Protein AF-A0A6L9ZST8-F1 (afdb_monomer)

Mean predicted aligned error: 8.17 Å

Sequence (59 aa):
MANNKDSRYDVKTEGNAYNPFGAGYKATVRDNKTGKTYTGSGSSPEKARDAAWRNTPKN

Nearest PDB structures (foldseek):
  3f6g-assembly1_B  TM=6.268E-01  e=6.914E-01  Leptospira interrogans
  7r97-assembly1_B  TM=6.923E-01  e=1.018E+00  Escherichia coli K-12
  3f6h-assembly1_A  TM=7.696E-01  e=2.607E+00  Leptospira interrogans
  8dga-assembly1_K  TM=5.970E-01  e=6.914E-01  Drosophila melanogaster
  5boi-assembly1_A  TM=7.719E-01  e=7.455E+00  Priestia megaterium QM B1551

Foldseek 3Di:
DDDDPDCQKDKDKDFPPPDPVAGKIKMWIARPVVRDIFIAIDNDRVRRRVRRVVRDDPD

Radius of gyration: 12.79 Å; Cα contacts (8 Å, |Δi|>4): 114; chains: 1; bounding box: 38×24×24 Å

Solvent-accessible surface area (backbone atoms only — not comparable to full-atom values): 3470 Å² total; per-residue (Å²): 139,78,90,74,99,70,64,55,54,48,77,51,76,47,73,41,87,82,43,96,90,51,65,38,14,38,12,38,35,34,32,69,83,80,71,48,74,25,66,15,64,25,81,38,64,65,49,1,40,51,41,8,54,68,63,42,83,86,125

Structure (mmCIF, N/CA/C/O backbone):
data_AF-A0A6L9ZST8-F1
#
_entry.id   AF-A0A6L9ZST8-F1
#
loop_
_atom_site.group_PDB
_atom_site.id
_atom_site.type_symbol
_atom_site.label_atom_id
_atom_site.label_alt_id
_atom_site.label_comp_id
_atom_site.label_asym_id
_atom_site.label_entity_id
_atom_site.label_seq_id
_atom_site.pdbx_PDB_ins_code
_atom_site.Cartn_x
_atom_site.Cartn_y
_atom_site.Cartn_z
_atom_site.occupancy
_atom_site.B_iso_or_equiv
_atom_site.auth_seq_id
_atom_site.auth_comp_id
_atom_site.auth_asym_id
_atom_site.auth_atom_id
_atom_site.pdbx_PDB_model_num
ATOM 1 N N . MET A 1 1 ? -17.446 17.014 -9.671 1.00 37.81 1 MET A N 1
ATOM 2 C CA . MET A 1 1 ? -17.069 15.587 -9.811 1.00 37.81 1 MET A CA 1
ATOM 3 C C . MET A 1 1 ? -15.916 15.333 -8.838 1.00 37.81 1 MET A C 1
ATOM 5 O O . MET A 1 1 ? -14.989 16.117 -8.887 1.00 37.81 1 MET A O 1
ATOM 9 N N . ALA A 1 2 ? -15.888 14.394 -7.892 1.00 36.50 2 ALA A N 1
ATOM 10 C CA . ALA A 1 2 ? -16.663 13.184 -7.653 1.00 36.50 2 ALA A CA 1
ATOM 11 C C . ALA A 1 2 ? -16.931 12.999 -6.141 1.00 36.50 2 ALA A C 1
ATOM 13 O O . ALA A 1 2 ? -16.121 13.376 -5.298 1.00 36.50 2 ALA A O 1
ATOM 14 N N . ASN A 1 3 ? -18.091 12.416 -5.836 1.00 45.28 3 ASN A N 1
ATOM 15 C CA . ASN A 1 3 ? -18.427 11.811 -4.550 1.00 45.28 3 ASN A CA 1
ATOM 16 C C . ASN A 1 3 ? -17.384 10.747 -4.178 1.00 45.28 3 ASN A C 1
ATOM 18 O O . ASN A 1 3 ? -17.021 9.972 -5.054 1.00 45.28 3 ASN A O 1
ATOM 22 N N . ASN A 1 4 ? -16.976 10.654 -2.908 1.00 43.41 4 ASN A N 1
ATOM 23 C CA . A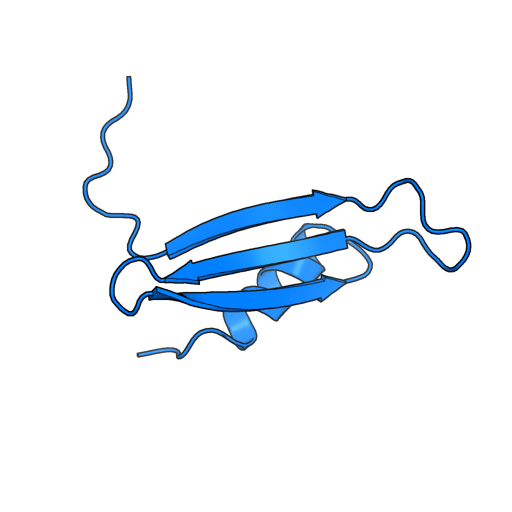SN A 1 4 ? -16.814 9.354 -2.243 1.00 43.41 4 ASN A CA 1
ATOM 24 C C . ASN A 1 4 ? -16.632 9.520 -0.726 1.00 43.41 4 ASN A C 1
ATOM 26 O O . ASN A 1 4 ? -15.535 9.731 -0.219 1.00 43.41 4 ASN 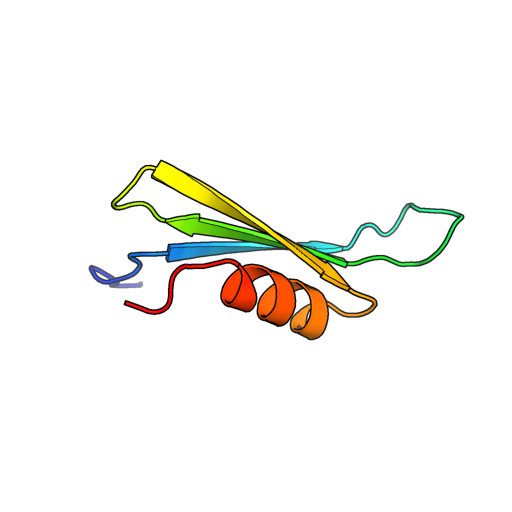A O 1
ATOM 30 N N . LYS A 1 5 ? -17.738 9.367 0.008 1.00 43.50 5 LYS A N 1
ATOM 31 C CA . LYS A 1 5 ? -17.795 9.232 1.472 1.00 43.50 5 LYS A CA 1
ATOM 32 C C . LYS A 1 5 ? -17.290 7.858 1.981 1.00 43.50 5 LYS A C 1
ATOM 34 O O . LYS A 1 5 ? -17.642 7.485 3.090 1.00 43.50 5 LYS A O 1
ATOM 39 N N . ASP A 1 6 ? -16.476 7.115 1.219 1.00 50.03 6 ASP A N 1
ATOM 40 C CA . ASP A 1 6 ? -16.225 5.682 1.496 1.00 50.03 6 ASP A CA 1
ATOM 41 C C . ASP A 1 6 ? -14.755 5.212 1.453 1.00 50.03 6 ASP A C 1
ATOM 43 O O . ASP A 1 6 ? -14.463 4.032 1.622 1.00 50.03 6 ASP A O 1
ATOM 47 N N . SER A 1 7 ? -13.772 6.094 1.280 1.00 60.47 7 SER A N 1
ATOM 48 C CA . SER A 1 7 ? -12.371 5.647 1.203 1.00 60.47 7 SER A CA 1
ATOM 49 C C . SER A 1 7 ? -11.749 5.493 2.597 1.00 60.47 7 SER A C 1
ATOM 51 O O . SER A 1 7 ? -10.873 6.264 2.993 1.00 60.47 7 SER A O 1
ATOM 53 N N . ARG A 1 8 ? -12.183 4.473 3.360 1.00 75.12 8 ARG A N 1
ATOM 54 C CA . ARG A 1 8 ? -11.523 4.042 4.618 1.00 75.12 8 ARG A CA 1
ATOM 55 C C . ARG A 1 8 ? -10.004 3.929 4.443 1.00 75.12 8 ARG A C 1
ATOM 57 O O . ARG A 1 8 ? -9.252 4.214 5.373 1.00 75.12 8 ARG A O 1
ATOM 64 N N . TYR A 1 9 ? -9.582 3.574 3.234 1.00 82.75 9 TYR A N 1
ATOM 65 C CA . TYR A 1 9 ? -8.197 3.456 2.824 1.00 82.75 9 TYR A CA 1
ATOM 66 C C . TYR A 1 9 ? -7.874 4.431 1.686 1.00 82.75 9 TYR A C 1
ATOM 68 O O . TYR A 1 9 ? -8.566 4.454 0.669 1.00 82.75 9 TYR A O 1
ATOM 76 N N . ASP A 1 10 ? -6.799 5.195 1.845 1.00 85.88 10 ASP A N 1
ATOM 77 C CA . ASP A 1 10 ? -6.130 5.936 0.775 1.00 85.88 10 ASP A CA 1
ATOM 78 C C . ASP A 1 10 ? -4.975 5.084 0.234 1.00 85.88 10 ASP A C 1
ATOM 80 O O . ASP A 1 10 ? -4.213 4.516 1.015 1.00 85.88 10 ASP A O 1
ATOM 84 N N . VAL A 1 11 ? -4.858 4.931 -1.087 1.00 84.31 11 VAL A N 1
ATOM 85 C CA . VAL A 1 11 ? -3.828 4.072 -1.691 1.00 84.31 11 VAL A CA 1
ATOM 86 C C . VAL A 1 11 ? -2.987 4.871 -2.668 1.00 84.31 11 VAL A C 1
ATOM 88 O O . VAL A 1 11 ? -3.467 5.278 -3.724 1.00 84.31 11 VAL A O 1
ATOM 91 N N . LYS A 1 12 ? -1.701 5.011 -2.356 1.00 86.50 12 LYS A N 1
ATOM 92 C CA . LYS A 1 12 ? -0.708 5.659 -3.210 1.00 86.50 12 LYS A CA 1
ATOM 93 C C . LYS A 1 12 ? 0.258 4.621 -3.762 1.00 86.50 12 LYS A C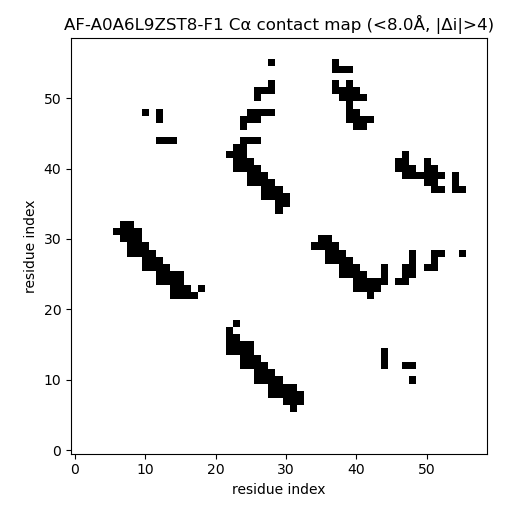 1
ATOM 95 O O . LYS A 1 12 ? 0.833 3.860 -2.992 1.00 86.50 12 LYS A O 1
ATOM 100 N N . THR A 1 13 ? 0.460 4.593 -5.076 1.00 85.88 13 THR A N 1
ATOM 101 C CA . THR A 1 13 ? 1.481 3.741 -5.707 1.00 85.88 13 THR A CA 1
ATOM 102 C C . THR A 1 13 ? 2.521 4.623 -6.378 1.00 85.88 13 THR A C 1
ATOM 104 O O . THR A 1 13 ? 2.178 5.496 -7.169 1.00 85.88 13 THR A O 1
ATOM 107 N N . GLU A 1 14 ? 3.783 4.408 -6.040 1.00 82.94 14 GLU A N 1
ATOM 108 C CA . GLU A 1 14 ? 4.934 5.161 -6.518 1.00 82.94 14 GLU A CA 1
ATOM 109 C C . GLU A 1 14 ? 5.880 4.184 -7.224 1.00 82.94 14 GLU A C 1
ATOM 111 O O . GLU A 1 14 ? 6.334 3.195 -6.643 1.00 82.94 14 GLU A O 1
ATOM 116 N N . GLY A 1 15 ? 6.145 4.429 -8.507 1.00 75.94 15 GLY A N 1
ATOM 117 C CA . GLY A 1 15 ? 7.178 3.704 -9.241 1.00 75.94 15 GLY A CA 1
ATOM 118 C C . GLY A 1 15 ? 8.533 4.309 -8.919 1.00 75.94 15 GLY A C 1
ATOM 119 O O . GLY A 1 15 ? 8.750 5.487 -9.200 1.00 75.94 15 GLY A O 1
ATOM 120 N N . ASN A 1 16 ? 9.449 3.532 -8.340 1.00 65.38 16 ASN A N 1
ATOM 121 C CA . ASN A 1 16 ? 10.815 4.002 -8.170 1.00 65.38 16 ASN A CA 1
ATOM 122 C C . ASN A 1 16 ? 11.567 3.803 -9.491 1.00 65.38 16 ASN A C 1
ATOM 124 O O . ASN A 1 16 ? 12.244 2.797 -9.698 1.00 65.38 16 ASN A O 1
ATOM 128 N N . ALA A 1 17 ? 11.409 4.763 -10.404 1.00 53.09 17 ALA A N 1
ATOM 129 C CA . ALA A 1 17 ? 12.080 4.764 -11.704 1.00 53.09 17 ALA A CA 1
ATOM 130 C C . ALA A 1 17 ? 13.613 4.939 -11.596 1.00 53.09 17 ALA A C 1
ATOM 132 O O . ALA A 1 17 ? 14.316 4.739 -12.579 1.00 53.09 17 ALA A O 1
ATOM 133 N N . TYR A 1 18 ? 14.135 5.270 -10.407 1.00 51.88 18 TYR A N 1
ATOM 134 C CA . TYR A 1 18 ? 15.539 5.626 -10.175 1.00 51.88 18 TYR A CA 1
ATOM 135 C C . TYR A 1 18 ? 16.308 4.646 -9.272 1.00 51.88 18 TYR A C 1
ATOM 137 O O . TYR A 1 18 ? 17.298 5.033 -8.655 1.00 51.88 18 TYR A O 1
ATOM 145 N N . ASN A 1 19 ? 15.899 3.374 -9.182 1.00 51.62 19 ASN A N 1
ATOM 146 C CA . ASN A 1 19 ? 16.675 2.380 -8.433 1.00 51.62 19 ASN 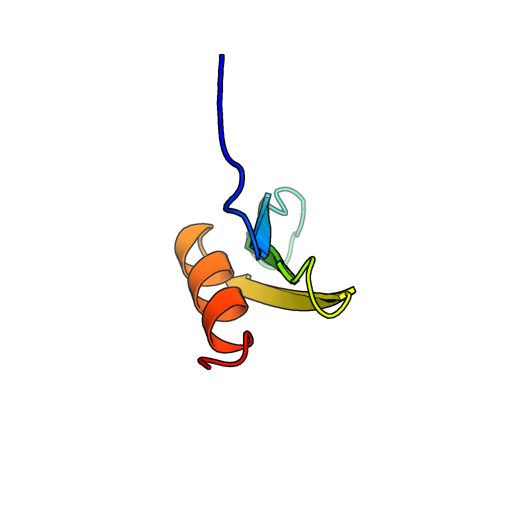A CA 1
ATOM 147 C C . ASN A 1 19 ? 17.566 1.536 -9.368 1.00 51.62 19 ASN A C 1
ATOM 149 O O . ASN A 1 19 ? 17.043 0.677 -10.081 1.00 51.62 19 ASN A O 1
ATOM 153 N N . PRO A 1 20 ? 18.902 1.697 -9.343 1.00 53.16 20 PRO A N 1
ATOM 154 C CA . PRO A 1 20 ? 19.818 0.905 -10.173 1.00 53.16 20 PRO A CA 1
ATOM 155 C C . PRO A 1 20 ? 19.873 -0.591 -9.797 1.00 53.16 20 PRO A C 1
ATOM 157 O O . PRO A 1 20 ? 20.465 -1.380 -10.524 1.00 53.16 20 PRO A O 1
ATOM 160 N N . PHE A 1 21 ? 19.222 -1.006 -8.703 1.00 53.50 21 PHE A N 1
ATOM 161 C CA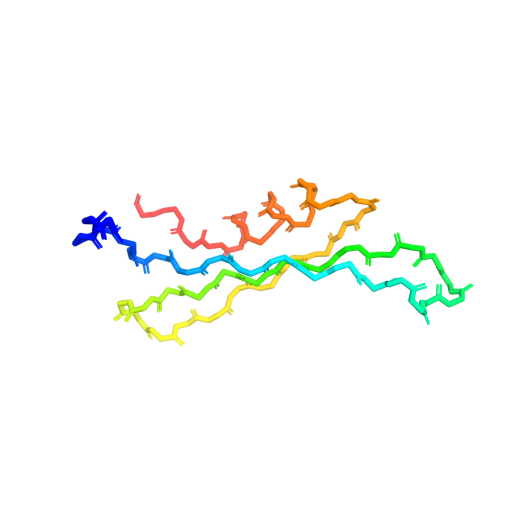 . PHE A 1 21 ? 19.162 -2.397 -8.225 1.00 53.50 21 PHE A CA 1
ATOM 162 C C . PHE A 1 21 ? 17.833 -3.110 -8.535 1.00 53.50 21 PHE A C 1
ATOM 164 O O . PHE A 1 21 ? 17.5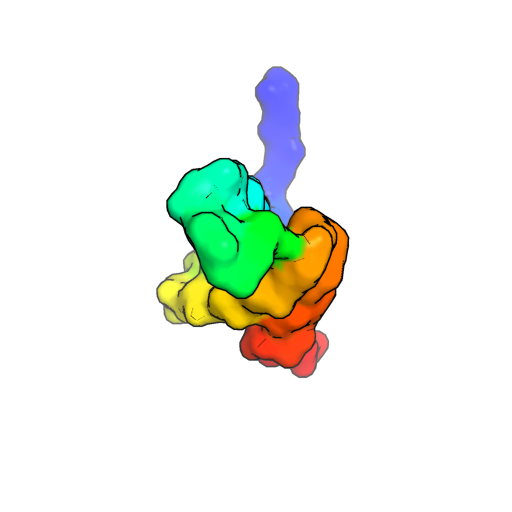16 -4.135 -7.937 1.00 53.50 21 PHE A O 1
ATOM 171 N N . GLY A 1 22 ? 17.048 -2.566 -9.467 1.00 53.22 22 GLY A N 1
ATOM 172 C CA . GLY A 1 22 ? 15.805 -3.162 -9.950 1.00 53.22 22 GLY A CA 1
ATOM 173 C C . GLY A 1 22 ? 14.651 -2.175 -9.863 1.00 53.22 22 GLY A C 1
ATOM 174 O O . GLY A 1 22 ? 14.414 -1.582 -8.809 1.00 53.22 22 GLY A O 1
ATOM 175 N N . ALA A 1 23 ? 13.938 -2.012 -10.980 1.00 57.16 23 ALA A N 1
ATOM 176 C CA . ALA A 1 23 ? 12.711 -1.233 -11.070 1.00 57.16 23 ALA A CA 1
ATOM 177 C C . ALA A 1 23 ? 11.683 -1.792 -10.073 1.00 57.16 23 ALA A C 1
ATOM 179 O O . ALA A 1 23 ? 11.040 -2.815 -10.306 1.00 57.16 23 ALA A O 1
ATOM 180 N N . GLY A 1 24 ? 11.598 -1.149 -8.914 1.00 76.06 24 GLY A N 1
ATOM 181 C CA . GLY A 1 24 ? 10.696 -1.523 -7.839 1.00 76.06 24 GLY A CA 1
ATOM 182 C C . GLY A 1 24 ? 9.541 -0.541 -7.776 1.00 76.06 24 GLY A C 1
ATOM 183 O O . GLY A 1 24 ? 9.738 0.673 -7.762 1.00 76.06 24 GLY A O 1
ATOM 184 N N . TYR A 1 25 ? 8.327 -1.061 -7.699 1.00 84.81 25 TYR A N 1
ATOM 185 C CA . TYR A 1 25 ? 7.155 -0.279 -7.348 1.00 84.81 25 TYR A CA 1
ATOM 186 C C . TYR A 1 25 ? 6.912 -0.400 -5.852 1.00 84.81 25 TYR A C 1
ATOM 188 O O . TYR A 1 25 ? 7.076 -1.472 -5.263 1.00 84.81 25 TYR A O 1
ATOM 196 N N . LYS A 1 26 ? 6.492 0.704 -5.245 1.00 85.75 26 LYS A N 1
ATOM 197 C CA . LYS A 1 26 ? 6.073 0.771 -3.851 1.00 85.75 26 LYS A CA 1
ATOM 198 C C . LYS A 1 26 ? 4.626 1.233 -3.806 1.00 85.75 26 LYS A C 1
ATOM 200 O O . LYS A 1 26 ? 4.281 2.237 -4.414 1.00 85.75 26 LYS A O 1
ATOM 205 N N . ALA A 1 27 ? 3.784 0.534 -3.064 1.00 88.50 27 ALA A N 1
ATOM 206 C CA . ALA A 1 27 ? 2.446 0.988 -2.736 1.00 88.50 27 ALA A CA 1
ATOM 207 C C . ALA A 1 27 ? 2.339 1.253 -1.238 1.00 88.50 27 ALA A C 1
ATOM 209 O O . ALA A 1 27 ? 2.970 0.588 -0.419 1.00 88.50 27 ALA A O 1
ATOM 210 N N . THR A 1 28 ? 1.529 2.239 -0.890 1.00 90.38 28 THR A N 1
ATOM 211 C CA . THR A 1 28 ? 1.257 2.668 0.473 1.00 90.38 28 THR A CA 1
ATOM 212 C C . THR A 1 28 ? -0.250 2.763 0.627 1.00 90.38 28 THR A C 1
ATOM 214 O O . THR A 1 28 ? -0.894 3.536 -0.075 1.00 90.38 28 THR A O 1
ATOM 217 N N . VAL A 1 29 ? -0.811 1.965 1.526 1.00 89.75 29 VAL A N 1
ATOM 218 C CA . VAL A 1 29 ? -2.217 1.997 1.918 1.00 89.75 29 VAL A CA 1
ATOM 219 C C . VAL A 1 29 ? -2.307 2.674 3.280 1.00 89.75 29 VAL A C 1
ATOM 221 O O 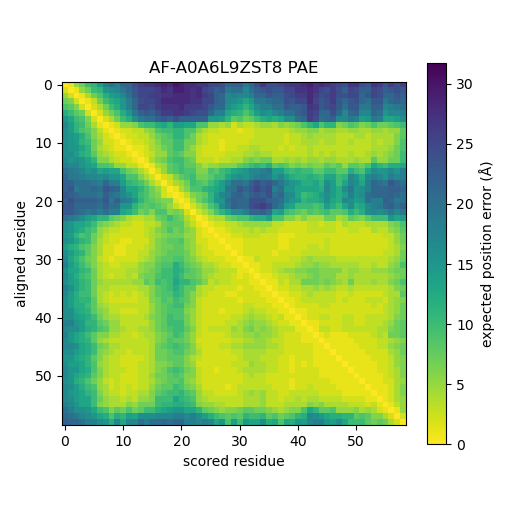. VAL A 1 29 ? -1.791 2.160 4.269 1.00 89.75 29 VAL A O 1
ATOM 224 N N . ARG A 1 30 ? -2.950 3.832 3.353 1.00 88.56 30 ARG A N 1
ATOM 225 C CA . ARG A 1 30 ? -3.213 4.562 4.591 1.00 88.56 30 ARG A CA 1
ATOM 226 C C . ARG A 1 30 ? -4.647 4.307 5.029 1.00 88.56 30 ARG A C 1
ATOM 228 O O . ARG A 1 30 ? -5.580 4.699 4.341 1.00 88.56 30 ARG A O 1
ATOM 235 N N . ASP A 1 31 ? -4.830 3.681 6.182 1.00 88.12 31 ASP A N 1
ATOM 236 C CA . ASP A 1 31 ? -6.141 3.559 6.813 1.00 88.12 31 ASP A CA 1
ATOM 237 C C . ASP A 1 31 ? -6.462 4.869 7.543 1.00 88.12 31 ASP A C 1
ATOM 239 O O . ASP A 1 31 ? -5.876 5.194 8.576 1.00 88.12 31 ASP A O 1
ATOM 243 N N . ASN A 1 32 ? -7.398 5.641 6.995 1.00 84.25 32 ASN A N 1
ATOM 244 C CA . ASN A 1 32 ? -7.801 6.939 7.540 1.00 84.25 32 ASN A CA 1
ATOM 245 C C . ASN A 1 32 ? -8.575 6.805 8.861 1.00 84.25 32 ASN A C 1
ATOM 247 O O . ASN A 1 32 ? -8.667 7.766 9.618 1.00 84.25 32 ASN A O 1
ATOM 251 N N . LYS A 1 33 ? -9.108 5.612 9.157 1.00 81.62 33 LYS A N 1
ATOM 252 C CA . LYS A 1 33 ? -9.862 5.325 10.383 1.00 81.62 33 LYS A CA 1
ATOM 253 C C . LYS A 1 33 ? -8.958 5.140 11.608 1.00 81.62 33 LYS A C 1
ATOM 255 O O . LYS A 1 33 ? -9.290 5.612 12.687 1.00 81.62 33 LYS A O 1
ATOM 260 N N . THR A 1 34 ? -7.843 4.431 11.456 1.00 83.62 34 THR A N 1
ATOM 261 C CA . THR A 1 34 ? -6.889 4.101 12.532 1.00 83.62 34 THR A CA 1
ATOM 262 C C . THR A 1 34 ? -5.597 4.910 12.451 1.00 83.62 34 THR A C 1
ATOM 264 O O . THR A 1 34 ? -4.792 4.859 13.376 1.00 83.62 34 THR A O 1
ATOM 267 N N . GLY A 1 35 ? -5.367 5.627 11.347 1.00 83.31 35 GLY A N 1
ATOM 268 C CA . GLY A 1 35 ? -4.132 6.371 11.090 1.00 83.31 35 GLY A CA 1
ATOM 269 C C . GLY A 1 35 ? -2.935 5.486 10.734 1.00 83.31 35 GLY A C 1
ATOM 270 O O . GLY A 1 35 ? -1.820 5.991 10.610 1.00 83.31 35 GLY A O 1
ATOM 271 N N . LYS A 1 36 ? -3.135 4.172 10.574 1.00 87.06 36 LYS A N 1
ATOM 272 C CA . LYS A 1 36 ? -2.064 3.229 10.240 1.00 87.06 36 LYS A CA 1
ATOM 273 C C . LYS A 1 36 ? -1.740 3.268 8.754 1.00 87.06 36 LYS A C 1
ATOM 275 O O . LYS A 1 36 ? -2.624 3.396 7.910 1.00 87.06 36 LYS A O 1
ATOM 280 N N . THR A 1 37 ? -0.464 3.081 8.446 1.00 89.38 37 THR A N 1
ATOM 281 C CA . THR A 1 37 ? 0.032 3.044 7.071 1.00 89.38 37 THR A CA 1
ATOM 282 C C . THR A 1 37 ? 0.679 1.695 6.804 1.00 89.38 37 THR A C 1
ATOM 284 O O . THR A 1 37 ? 1.500 1.237 7.594 1.00 89.38 37 THR A O 1
ATOM 287 N N . TYR A 1 38 ? 0.317 1.074 5.691 1.00 88.88 38 TYR A N 1
ATOM 288 C CA . TYR A 1 38 ? 0.776 -0.244 5.276 1.00 88.88 38 TYR A CA 1
ATOM 289 C C . TYR A 1 38 ? 1.487 -0.102 3.944 1.00 88.88 38 TYR A C 1
ATOM 291 O O . TYR A 1 38 ? 0.917 0.393 2.976 1.00 88.88 38 TYR A O 1
ATOM 299 N N . THR A 1 39 ? 2.745 -0.509 3.885 1.00 88.31 39 THR A N 1
ATOM 300 C CA . THR A 1 39 ? 3.542 -0.428 2.665 1.00 88.31 39 THR A CA 1
ATOM 301 C C . THR A 1 39 ? 3.717 -1.810 2.055 1.00 88.31 39 THR A C 1
ATOM 303 O O . THR A 1 39 ? 3.755 -2.824 2.752 1.00 88.31 39 THR A O 1
ATOM 306 N N . GLY A 1 40 ? 3.800 -1.851 0.733 1.00 87.56 40 GLY A N 1
ATOM 307 C CA . GLY A 1 40 ? 4.077 -3.045 -0.049 1.00 87.56 40 GLY A CA 1
ATOM 308 C C . GLY A 1 40 ? 5.026 -2.702 -1.183 1.00 87.56 40 GLY A C 1
ATOM 309 O O . GLY A 1 40 ? 4.969 -1.606 -1.738 1.00 87.56 40 GLY A O 1
ATOM 310 N N . SER A 1 41 ? 5.903 -3.637 -1.521 1.00 86.56 41 SER A N 1
ATOM 311 C CA . SER A 1 41 ? 6.868 -3.487 -2.608 1.00 86.56 41 SER A CA 1
ATOM 312 C C . SER A 1 41 ? 6.695 -4.632 -3.595 1.00 86.56 41 SER A C 1
ATOM 314 O O . SER A 1 41 ? 6.365 -5.750 -3.201 1.00 86.56 41 SER A O 1
ATOM 316 N N . GLY A 1 42 ? 6.921 -4.371 -4.878 1.00 83.62 42 GLY A N 1
ATOM 317 C CA . GLY A 1 42 ? 6.826 -5.398 -5.908 1.00 83.62 42 GLY A CA 1
ATOM 318 C C . GLY A 1 42 ? 7.467 -4.982 -7.223 1.00 83.62 42 GLY A C 1
ATOM 319 O O . GLY A 1 42 ? 7.776 -3.816 -7.445 1.00 83.62 42 GLY A O 1
ATOM 320 N N . SER A 1 43 ? 7.634 -5.949 -8.121 1.00 83.19 43 SER A N 1
ATOM 321 C CA . SER A 1 43 ? 8.180 -5.725 -9.468 1.00 83.19 43 SER A CA 1
ATOM 322 C C . SER A 1 43 ? 7.209 -5.002 -10.415 1.00 83.19 43 SER A C 1
ATOM 324 O O . SER A 1 43 ? 7.577 -4.667 -11.534 1.00 83.19 43 SER A O 1
ATOM 326 N N . SER A 1 44 ? 5.961 -4.773 -9.992 1.00 85.62 44 SER A N 1
ATOM 327 C CA . SER A 1 44 ? 4.912 -4.089 -10.766 1.00 85.62 44 SER A CA 1
ATOM 328 C C . SER A 1 44 ? 3.991 -3.301 -9.820 1.00 85.62 44 SER A C 1
ATOM 330 O O . SER A 1 44 ? 3.888 -3.685 -8.646 1.00 85.62 44 SER A O 1
ATOM 332 N N . PRO A 1 45 ? 3.291 -2.249 -10.294 1.00 83.62 45 PRO A N 1
ATOM 333 C CA . PRO A 1 45 ? 2.376 -1.454 -9.470 1.00 83.62 45 PRO A CA 1
ATOM 334 C C . PRO A 1 45 ? 1.310 -2.315 -8.788 1.00 83.62 45 PRO A C 1
ATOM 336 O O . PRO A 1 45 ? 1.051 -2.156 -7.595 1.00 83.62 45 PRO A O 1
ATOM 339 N N . GLU A 1 46 ? 0.731 -3.274 -9.519 1.00 86.94 46 GLU A N 1
ATOM 340 C CA . GLU A 1 46 ? -0.299 -4.166 -8.979 1.00 86.94 46 GLU A CA 1
ATOM 341 C C . GLU A 1 46 ? 0.256 -5.080 -7.889 1.00 86.94 46 GLU A C 1
ATOM 343 O O . GLU A 1 46 ? -0.376 -5.231 -6.849 1.00 86.94 46 GLU A O 1
ATOM 348 N N . LYS A 1 47 ? 1.464 -5.631 -8.075 1.00 86.56 47 LYS A N 1
ATOM 349 C CA . LYS A 1 47 ? 2.110 -6.476 -7.057 1.00 86.56 47 LYS A CA 1
ATOM 350 C C . LYS A 1 47 ? 2.446 -5.697 -5.793 1.00 86.56 47 LYS A C 1
ATOM 352 O O . LYS A 1 47 ? 2.263 -6.214 -4.696 1.00 86.56 47 LYS A O 1
ATOM 357 N N . ALA A 1 48 ? 2.911 -4.458 -5.935 1.00 87.75 48 ALA A N 1
ATOM 358 C CA . ALA A 1 48 ? 3.165 -3.594 -4.792 1.00 87.75 48 ALA A CA 1
ATOM 359 C C . ALA A 1 48 ? 1.863 -3.288 -4.035 1.00 87.75 48 ALA A C 1
ATOM 361 O O . ALA A 1 48 ? 1.830 -3.357 -2.806 1.00 87.75 48 ALA A O 1
ATOM 362 N N . ARG A 1 49 ? 0.774 -3.013 -4.767 1.00 86.12 49 ARG A N 1
ATOM 363 C CA . ARG A 1 49 ? -0.553 -2.752 -4.198 1.00 86.12 49 ARG A CA 1
ATOM 364 C C . ARG A 1 49 ? -1.139 -3.980 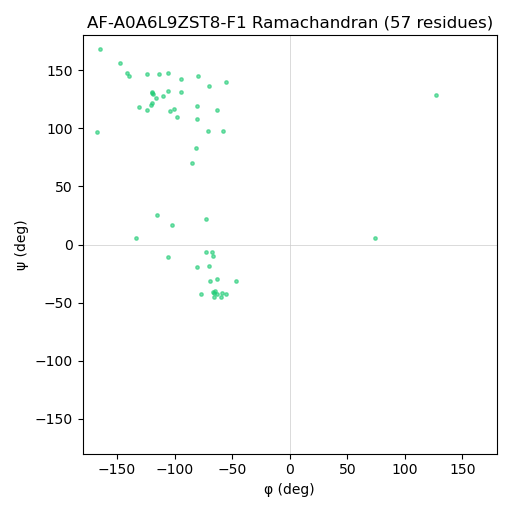-3.505 1.00 86.12 49 ARG A C 1
ATOM 366 O O . ARG A 1 49 ? -1.633 -3.845 -2.391 1.00 86.12 49 ARG A O 1
ATOM 373 N N . ASP A 1 50 ? -1.054 -5.156 -4.119 1.00 88.31 50 ASP A N 1
ATOM 374 C CA . ASP A 1 50 ? -1.478 -6.420 -3.508 1.00 88.31 50 ASP A CA 1
ATOM 375 C C . ASP A 1 50 ? -0.693 -6.699 -2.221 1.00 88.31 50 ASP A C 1
ATOM 377 O O . ASP A 1 50 ? -1.288 -6.968 -1.180 1.00 88.31 50 ASP A O 1
ATOM 381 N N . ALA A 1 51 ? 0.632 -6.516 -2.242 1.00 88.31 51 ALA A N 1
ATOM 382 C CA . ALA A 1 51 ? 1.466 -6.645 -1.049 1.00 88.31 51 ALA A CA 1
ATOM 383 C C . ALA A 1 51 ? 1.047 -5.665 0.062 1.00 88.31 51 ALA A C 1
ATOM 385 O O . ALA A 1 51 ? 0.960 -6.052 1.227 1.00 88.31 51 ALA A O 1
ATOM 386 N N . ALA A 1 52 ? 0.731 -4.413 -0.286 1.00 87.94 52 ALA A N 1
ATOM 387 C CA . ALA A 1 52 ? 0.279 -3.419 0.682 1.00 87.94 52 ALA A CA 1
ATOM 388 C C . ALA A 1 52 ? -1.093 -3.782 1.282 1.00 87.94 52 ALA A C 1
ATOM 390 O O . ALA A 1 52 ? -1.278 -3.682 2.493 1.00 87.94 52 ALA A O 1
ATOM 391 N N . TRP A 1 53 ? -2.033 -4.278 0.470 1.00 85.69 53 TRP A N 1
ATOM 392 C CA . TRP A 1 53 ? -3.333 -4.770 0.943 1.00 85.69 53 TRP A CA 1
ATOM 393 C C . TRP A 1 53 ? -3.233 -6.063 1.754 1.00 85.69 53 TRP A C 1
ATOM 395 O O . TRP A 1 53 ? -4.002 -6.256 2.689 1.00 85.69 53 TRP A O 1
ATOM 405 N N . ARG A 1 54 ? -2.270 -6.942 1.474 1.00 87.00 54 ARG A N 1
ATOM 406 C CA . ARG A 1 54 ? -2.018 -8.122 2.318 1.00 87.00 54 ARG A CA 1
AT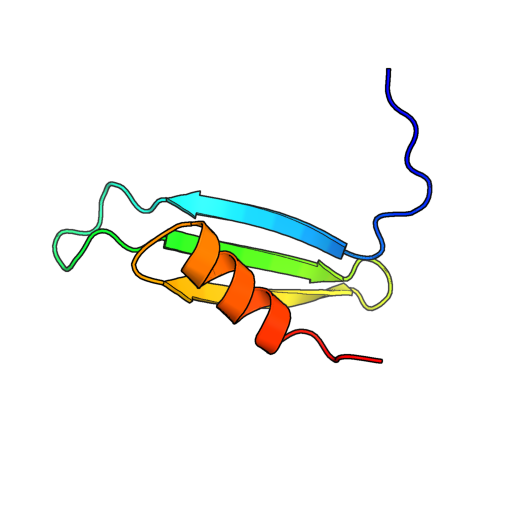OM 407 C C . ARG A 1 54 ? -1.571 -7.743 3.727 1.00 87.00 54 ARG A C 1
ATOM 409 O O . ARG A 1 54 ? -1.876 -8.476 4.660 1.00 87.00 54 ARG A O 1
ATOM 416 N N . ASN A 1 55 ? -0.897 -6.602 3.871 1.00 83.69 55 ASN A N 1
ATOM 417 C CA . ASN A 1 55 ? -0.493 -6.054 5.164 1.00 83.69 55 ASN A CA 1
ATOM 418 C C . ASN A 1 55 ? -1.628 -5.308 5.880 1.00 83.69 55 ASN A C 1
ATOM 420 O O . ASN A 1 55 ? -1.560 -5.128 7.096 1.00 83.69 55 ASN A O 1
ATOM 424 N N . THR A 1 56 ? -2.673 -4.879 5.163 1.00 83.50 56 THR A N 1
ATOM 425 C CA . THR A 1 56 ? -3.859 -4.322 5.823 1.00 83.50 56 THR A CA 1
ATOM 426 C C . THR A 1 56 ? -4.635 -5.422 6.554 1.00 83.50 56 THR A C 1
ATOM 428 O O . THR A 1 56 ? -4.839 -6.502 5.995 1.00 83.50 56 THR A O 1
ATOM 431 N N . PRO A 1 57 ? -5.106 -5.173 7.787 1.00 75.12 57 PRO A N 1
ATOM 432 C CA . PRO A 1 57 ? -5.952 -6.124 8.491 1.00 75.12 57 PRO A CA 1
ATOM 433 C C . PRO A 1 57 ? -7.259 -6.309 7.713 1.00 75.12 57 PRO A C 1
ATOM 435 O O . PRO A 1 57 ? -8.037 -5.363 7.565 1.00 75.12 57 PRO A O 1
ATOM 438 N N . LYS A 1 58 ? -7.488 -7.530 7.217 1.00 65.12 58 LYS A N 1
ATOM 439 C CA . LYS A 1 58 ? -8.788 -7.956 6.692 1.00 65.12 58 LYS A CA 1
ATOM 440 C C . LYS A 1 58 ? -9.719 -8.094 7.889 1.00 65.12 58 LYS A C 1
ATOM 442 O O . LYS A 1 58 ? -9.612 -9.055 8.643 1.00 65.12 58 LYS A O 1
ATOM 447 N N . ASN A 1 59 ? -10.509 -7.056 8.124 1.00 54.09 59 ASN A N 1
ATOM 448 C CA . ASN A 1 59 ? -11.521 -7.060 9.169 1.00 54.09 59 ASN A CA 1
ATOM 449 C C . ASN A 1 59 ? -12.717 -7.918 8.766 1.00 54.09 59 ASN A C 1
ATOM 451 O O . ASN A 1 59 ? -13.008 -7.961 7.551 1.00 54.09 59 ASN A O 1
#

Secondary structure (DSSP, 8-state):
----TT-SEEEEEEEETT-TT--EEEEEEEETTT--EEEEEESSHHHHHHHHHHHS---

pLDDT: mean 75.42, std 16.14, range [36.5, 90.38]